Protein AF-W2PI74-F1 (afdb_monomer_lite)

Structure (mmCIF, N/CA/C/O backbone):
data_AF-W2PI74-F1
#
_entry.id   AF-W2PI74-F1
#
loop_
_atom_site.group_PDB
_atom_site.id
_atom_site.type_symbol
_atom_site.label_atom_id
_atom_site.label_alt_id
_atom_site.label_comp_id
_atom_site.label_asym_id
_atom_site.label_entity_id
_atom_site.label_seq_id
_atom_site.pdbx_PDB_ins_code
_atom_site.Cartn_x
_atom_site.Cartn_y
_atom_site.Cartn_z
_atom_site.occupancy
_atom_site.B_iso_or_equiv
_atom_site.auth_seq_id
_atom_site.auth_comp_id
_atom_site.auth_asym_id
_atom_site.auth_atom_id
_atom_site.pdbx_PDB_model_num
ATOM 1 N N . MET A 1 1 ? 11.380 8.653 -30.846 1.00 67.62 1 MET A N 1
ATOM 2 C CA . MET A 1 1 ? 10.511 7.533 -30.404 1.00 67.62 1 MET A CA 1
ATOM 3 C C . MET A 1 1 ? 10.165 6.698 -31.635 1.00 67.62 1 MET A C 1
ATOM 5 O O . MET A 1 1 ? 9.728 7.287 -32.611 1.00 67.62 1 MET A O 1
ATOM 9 N N . ASN A 1 2 ? 10.400 5.380 -31.644 1.00 91.81 2 ASN A N 1
ATOM 10 C CA . ASN A 1 2 ? 10.031 4.527 -32.789 1.00 91.81 2 ASN A CA 1
ATOM 11 C C . ASN A 1 2 ? 8.483 4.413 -32.880 1.00 91.81 2 ASN A C 1
ATOM 13 O O . ASN A 1 2 ? 7.856 4.164 -31.843 1.00 91.81 2 ASN A O 1
ATOM 17 N N . PRO A 1 3 ? 7.855 4.595 -34.062 1.00 88.25 3 PRO A N 1
ATOM 18 C CA . PRO A 1 3 ? 6.395 4.552 -34.226 1.00 88.25 3 PRO A CA 1
ATOM 19 C C . PRO A 1 3 ? 5.764 3.218 -33.801 1.00 88.25 3 PRO A C 1
ATOM 21 O O . PRO A 1 3 ? 4.685 3.202 -33.207 1.00 88.25 3 PRO A O 1
ATOM 24 N N . GLU A 1 4 ? 6.448 2.095 -34.014 1.00 90.19 4 GLU A N 1
ATOM 25 C CA . GLU A 1 4 ? 5.971 0.780 -33.576 1.00 90.19 4 GLU A CA 1
ATOM 26 C C . GLU A 1 4 ? 5.936 0.675 -32.053 1.00 90.19 4 GLU A C 1
ATOM 28 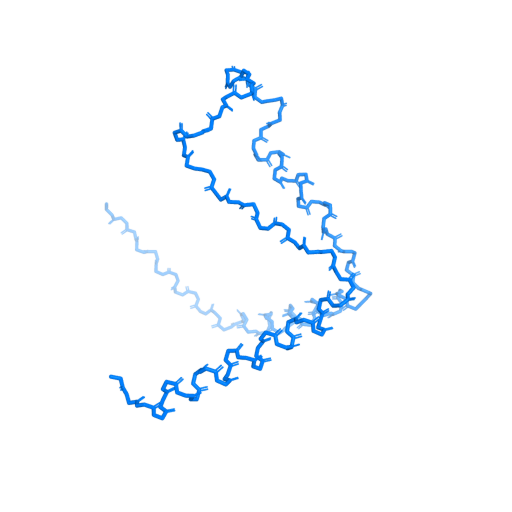O O . GLU A 1 4 ? 4.996 0.128 -31.476 1.00 90.19 4 GLU A O 1
ATOM 33 N N . LYS A 1 5 ? 6.944 1.248 -31.388 1.00 89.94 5 LYS A N 1
ATOM 34 C CA . LYS A 1 5 ? 7.019 1.307 -29.928 1.00 89.94 5 LYS A CA 1
ATOM 35 C C . LYS A 1 5 ? 5.862 2.144 -29.375 1.00 89.94 5 LYS A C 1
ATOM 37 O O . LYS A 1 5 ? 5.198 1.705 -28.441 1.00 89.94 5 LYS A O 1
ATOM 42 N N . ALA A 1 6 ? 5.552 3.286 -29.991 1.00 91.25 6 ALA A N 1
ATOM 43 C CA . ALA A 1 6 ? 4.403 4.113 -29.610 1.00 91.25 6 ALA A CA 1
ATOM 44 C C . ALA A 1 6 ? 3.063 3.371 -29.777 1.00 91.25 6 ALA A C 1
ATOM 46 O O . ALA A 1 6 ? 2.227 3.396 -28.872 1.00 91.25 6 ALA A O 1
ATOM 47 N N . ARG A 1 7 ? 2.885 2.644 -30.887 1.00 92.25 7 ARG A N 1
ATOM 48 C CA . ARG A 1 7 ? 1.689 1.824 -31.130 1.00 92.25 7 ARG A CA 1
ATOM 49 C C . ARG A 1 7 ? 1.547 0.695 -30.106 1.00 92.25 7 ARG A C 1
ATOM 51 O O . ARG A 1 7 ? 0.463 0.514 -29.561 1.00 92.25 7 ARG A O 1
ATOM 58 N N . LYS A 1 8 ? 2.632 -0.026 -29.800 1.00 94.50 8 LYS A N 1
ATOM 59 C CA . LYS A 1 8 ? 2.637 -1.081 -28.771 1.00 94.50 8 LYS A CA 1
ATOM 60 C C . LYS A 1 8 ? 2.269 -0.521 -27.399 1.00 94.50 8 LYS A C 1
ATOM 62 O O . LYS A 1 8 ? 1.403 -1.077 -26.738 1.00 94.50 8 LYS A O 1
ATOM 67 N N . PHE A 1 9 ? 2.841 0.615 -27.002 1.00 93.75 9 PHE A N 1
ATOM 68 C CA . PHE A 1 9 ? 2.469 1.259 -25.739 1.00 93.75 9 PHE A CA 1
ATOM 69 C C . PHE A 1 9 ? 1.008 1.698 -25.696 1.00 93.75 9 PHE A C 1
ATOM 71 O O . PHE A 1 9 ? 0.377 1.583 -24.650 1.00 93.75 9 PHE A O 1
ATOM 78 N N . SER A 1 10 ? 0.462 2.186 -26.811 1.00 91.94 10 SER A N 1
ATOM 79 C CA . SER A 1 10 ? -0.956 2.538 -26.898 1.00 91.94 10 SER A CA 1
ATOM 80 C C . SER A 1 10 ? -1.852 1.318 -26.649 1.00 91.94 10 SER A C 1
ATOM 82 O O . SER A 1 10 ? -2.753 1.385 -25.815 1.00 91.94 10 SER A O 1
ATOM 84 N N . LEU A 1 11 ? -1.529 0.180 -27.275 1.00 95.38 11 LEU A N 1
ATOM 85 C CA . LEU A 1 11 ? -2.245 -1.085 -27.081 1.00 95.38 11 LEU A CA 1
ATOM 86 C C . LEU A 1 11 ? -2.132 -1.606 -25.644 1.00 95.38 11 LEU A C 1
ATOM 88 O O . LEU A 1 11 ? -3.138 -1.995 -25.060 1.00 95.38 11 LEU A O 1
ATOM 92 N N . VAL A 1 12 ? -0.938 -1.558 -25.045 1.00 94.69 12 VAL A N 1
ATOM 93 C CA . VAL A 1 12 ? -0.730 -1.960 -23.643 1.00 94.69 12 VAL A CA 1
ATOM 94 C C . VAL A 1 12 ? -1.572 -1.096 -22.703 1.00 94.69 12 VAL A C 1
ATOM 96 O O . VAL A 1 12 ? -2.292 -1.625 -21.865 1.00 94.69 12 VAL A O 1
ATOM 99 N N . ARG A 1 13 ? -1.564 0.232 -22.881 1.00 93.12 13 ARG A N 1
ATOM 100 C CA . ARG A 1 13 ? -2.397 1.143 -22.077 1.00 93.12 13 ARG A CA 1
ATOM 101 C C . ARG A 1 13 ? -3.888 0.876 -22.254 1.00 93.12 13 ARG A C 1
ATOM 103 O O . ARG A 1 13 ? -4.655 1.084 -21.323 1.00 93.12 13 ARG A O 1
ATOM 110 N N . GLN A 1 14 ? -4.319 0.485 -23.449 1.00 91.75 14 GLN A N 1
ATOM 111 C CA . GLN A 1 14 ? -5.711 0.128 -23.697 1.00 91.75 14 GLN A CA 1
ATOM 112 C C . GLN A 1 14 ? -6.087 -1.179 -22.988 1.00 91.75 14 GLN A C 1
ATOM 114 O O . GLN A 1 14 ? -7.145 -1.238 -22.373 1.00 91.75 14 GLN A O 1
ATOM 119 N N . ALA A 1 15 ? -5.215 -2.188 -23.030 1.00 90.56 15 ALA A N 1
ATOM 120 C CA . ALA A 1 15 ? -5.429 -3.455 -22.338 1.00 90.56 15 ALA A CA 1
ATOM 121 C C . ALA A 1 15 ? -5.510 -3.271 -20.815 1.00 90.56 15 ALA A C 1
ATOM 123 O O . ALA A 1 15 ? -6.443 -3.783 -20.209 1.00 90.56 15 ALA A O 1
ATOM 124 N N . VAL A 1 16 ? -4.606 -2.478 -20.225 1.00 89.00 16 VAL A N 1
ATOM 125 C CA . VAL A 1 16 ? -4.622 -2.157 -18.785 1.00 89.00 16 VAL A CA 1
ATOM 126 C C . VAL A 1 16 ? -5.943 -1.500 -18.385 1.00 89.00 16 VAL A C 1
ATOM 128 O O . VAL A 1 16 ? -6.630 -2.017 -17.521 1.00 89.00 16 VAL A O 1
ATOM 131 N N . ARG A 1 17 ? -6.385 -0.456 -19.102 1.00 86.06 17 ARG A N 1
ATOM 132 C CA . ARG A 1 17 ? -7.673 0.201 -18.802 1.00 86.06 17 ARG A CA 1
ATOM 133 C C . ARG A 1 17 ? -8.876 -0.734 -18.897 1.00 86.06 17 ARG A C 1
ATOM 135 O O . ARG A 1 17 ? -9.861 -0.524 -18.201 1.00 86.06 17 ARG A O 1
ATOM 142 N N . ASN A 1 18 ? -8.836 -1.715 -19.797 1.00 84.12 18 ASN A N 1
ATOM 143 C CA . ASN A 1 18 ? -9.915 -2.690 -19.915 1.00 84.12 18 ASN A CA 1
ATOM 144 C C . ASN A 1 18 ? -9.915 -3.666 -18.734 1.00 84.12 18 ASN A C 1
ATOM 146 O O . ASN A 1 18 ? -10.992 -3.999 -18.256 1.00 84.12 18 ASN A O 1
ATOM 150 N N . LEU A 1 19 ? -8.737 -4.096 -18.267 1.00 83.44 19 LEU A N 1
ATOM 151 C CA . LEU A 1 19 ? -8.608 -4.926 -17.067 1.00 83.44 19 LEU A CA 1
ATOM 152 C C . LEU A 1 19 ? -9.075 -4.162 -15.827 1.00 83.44 19 LEU A C 1
ATOM 154 O O . LEU A 1 19 ? -9.953 -4.659 -15.133 1.00 83.44 19 LEU A O 1
ATOM 158 N N . ASP A 1 20 ? -8.611 -2.922 -15.647 1.00 78.00 20 ASP A N 1
ATOM 159 C CA . ASP A 1 20 ? -9.044 -2.053 -14.548 1.00 78.00 20 ASP A CA 1
ATOM 160 C C . ASP A 1 20 ? -10.568 -1.859 -14.565 1.00 78.00 20 ASP A C 1
ATOM 162 O O . ASP A 1 20 ? -11.210 -1.845 -13.521 1.00 78.00 20 ASP A O 1
ATOM 166 N N . ARG A 1 21 ? -11.185 -1.718 -15.748 1.00 75.56 21 ARG A N 1
ATOM 167 C CA . ARG A 1 21 ? -12.643 -1.557 -15.855 1.00 75.56 21 ARG A CA 1
ATOM 168 C C . ARG A 1 21 ? -13.399 -2.824 -15.460 1.00 75.56 21 ARG A C 1
ATOM 170 O O . ARG A 1 21 ? -14.416 -2.711 -14.792 1.00 75.56 21 ARG A O 1
ATOM 177 N N . VAL A 1 22 ? -12.923 -3.995 -15.882 1.00 74.62 22 VAL A N 1
ATOM 178 C CA . VAL A 1 22 ? -13.544 -5.290 -15.554 1.00 74.62 22 VAL A CA 1
ATOM 179 C C . VAL A 1 22 ? -13.374 -5.617 -14.069 1.00 74.62 22 VAL A C 1
ATOM 181 O O . VAL A 1 22 ? -14.298 -6.130 -13.450 1.00 74.62 22 VAL A O 1
ATOM 184 N N . GLU A 1 23 ? -12.222 -5.295 -13.482 1.00 67.69 23 GLU A N 1
ATOM 185 C CA . GLU A 1 23 ? -11.963 -5.479 -12.050 1.00 67.69 23 GLU A CA 1
ATOM 186 C C . GLU A 1 23 ? -12.833 -4.553 -11.187 1.00 67.69 23 GLU A C 1
ATOM 188 O O . GLU A 1 23 ? -13.376 -4.975 -10.169 1.00 67.69 23 GLU A O 1
ATOM 193 N N . ASN A 1 24 ? -13.043 -3.312 -11.633 1.00 65.50 24 ASN A N 1
ATOM 194 C CA . ASN A 1 24 ? -13.808 -2.304 -10.898 1.00 65.50 24 ASN A CA 1
ATOM 195 C C . ASN A 1 24 ? -15.303 -2.248 -11.271 1.00 65.50 24 ASN A C 1
ATOM 197 O O . ASN A 1 24 ? -15.992 -1.322 -10.850 1.00 65.50 24 ASN A O 1
ATOM 201 N N . GLU A 1 25 ? -15.850 -3.218 -12.015 1.00 63.78 25 GLU A N 1
ATOM 202 C CA . GLU A 1 25 ? -17.264 -3.236 -12.455 1.00 63.78 25 GLU A CA 1
ATOM 203 C C . GLU A 1 25 ? -18.296 -3.370 -11.300 1.00 63.78 25 GLU A C 1
ATOM 205 O O . GLU A 1 25 ? -19.501 -3.416 -11.544 1.00 63.78 25 GLU A O 1
ATOM 210 N N . GLY A 1 26 ? -17.849 -3.353 -10.037 1.00 58.97 26 GLY A N 1
ATOM 211 C CA . GLY A 1 26 ? -18.685 -3.260 -8.831 1.00 58.97 26 GLY A CA 1
ATOM 212 C C . GLY A 1 26 ? -18.124 -2.382 -7.703 1.00 58.97 26 GLY A C 1
ATOM 213 O O . GLY A 1 26 ? -18.722 -2.337 -6.630 1.00 58.97 26 GLY A O 1
ATOM 214 N N . MET A 1 27 ? -16.999 -1.690 -7.915 1.00 60.34 27 MET A N 1
ATOM 215 C CA . MET A 1 27 ? -16.448 -0.730 -6.952 1.00 60.34 27 MET A CA 1
ATOM 216 C C . MET A 1 27 ? -16.895 0.678 -7.352 1.00 60.34 27 MET A C 1
ATOM 218 O O . MET A 1 27 ? -16.773 1.063 -8.516 1.00 60.34 27 MET A O 1
ATOM 222 N N . GLU A 1 28 ? -17.441 1.450 -6.405 1.00 59.62 28 GLU A N 1
ATOM 223 C CA . GLU A 1 28 ? -17.732 2.869 -6.630 1.00 59.62 28 GLU A CA 1
ATOM 224 C C . GLU A 1 28 ? -16.477 3.556 -7.175 1.00 59.62 28 GLU A C 1
ATOM 226 O O . GLU A 1 28 ? -15.368 3.295 -6.703 1.00 59.62 28 GLU A O 1
ATOM 231 N N . SER A 1 29 ? -16.640 4.412 -8.189 1.00 61.97 29 SER A N 1
ATOM 232 C CA . SER A 1 29 ? -15.526 5.168 -8.750 1.00 61.97 29 SER A CA 1
ATOM 233 C C . SER A 1 29 ? -14.816 5.893 -7.612 1.00 61.97 29 SER A C 1
ATOM 235 O O . SER A 1 29 ? -15.377 6.835 -7.054 1.00 61.97 29 SER A O 1
ATOM 237 N N . MET A 1 30 ? -13.610 5.452 -7.247 1.00 60.28 30 MET A N 1
ATOM 238 C CA . MET A 1 30 ? -12.819 6.149 -6.243 1.00 60.28 30 MET A CA 1
ATOM 239 C C . MET A 1 30 ? -12.553 7.555 -6.771 1.00 60.28 30 MET A C 1
ATOM 241 O O . MET A 1 30 ? -11.749 7.756 -7.684 1.00 60.28 30 MET A O 1
ATOM 245 N N . GLU A 1 31 ? -13.264 8.536 -6.221 1.00 63.06 31 GLU A N 1
ATOM 246 C CA . GLU A 1 31 ? -12.976 9.941 -6.450 1.00 63.06 31 GLU A CA 1
ATOM 247 C C . GLU A 1 31 ? -11.592 10.215 -5.865 1.00 63.06 31 GLU A C 1
ATOM 249 O O . GLU A 1 31 ? -11.414 10.392 -4.658 1.00 63.06 31 GLU A O 1
ATOM 254 N N . LEU A 1 32 ? -10.582 10.195 -6.733 1.00 61.59 32 LEU A N 1
ATOM 255 C CA . LEU A 1 32 ? -9.221 10.557 -6.375 1.00 61.59 32 LEU A CA 1
ATOM 256 C C . LEU A 1 32 ? -9.225 12.017 -5.913 1.00 61.59 32 LEU A C 1
ATOM 258 O O . LEU A 1 32 ? -9.276 12.950 -6.718 1.00 61.59 32 LEU A O 1
ATOM 262 N N . LYS A 1 33 ? -9.188 12.219 -4.595 1.00 70.94 33 LYS A N 1
ATOM 263 C CA . LYS A 1 33 ? -9.095 13.549 -3.994 1.00 70.94 33 LYS A CA 1
ATOM 264 C C . LYS A 1 33 ? -7.733 14.144 -4.346 1.00 70.94 33 LYS A C 1
ATOM 266 O O . LYS A 1 33 ? -6.691 13.577 -4.022 1.00 70.94 33 LYS A O 1
ATOM 271 N N . ARG A 1 34 ? -7.740 15.297 -5.022 1.00 78.31 34 ARG A N 1
ATOM 272 C CA . ARG A 1 34 ? -6.528 16.075 -5.315 1.00 78.31 34 ARG A CA 1
ATOM 27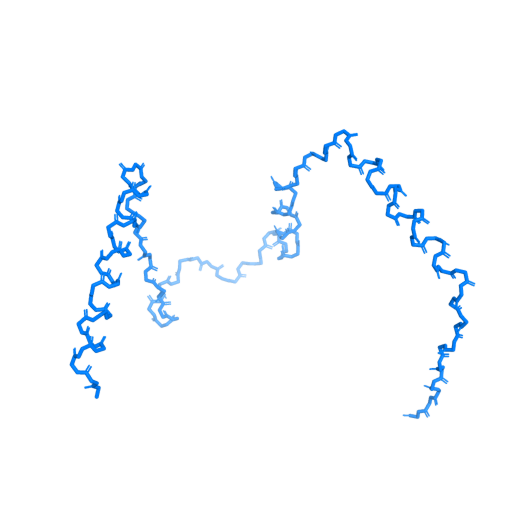3 C C . ARG A 1 34 ? -5.825 16.415 -3.999 1.00 78.31 34 ARG A C 1
ATOM 275 O O . ARG A 1 34 ? -6.458 16.923 -3.076 1.00 78.31 34 ARG A O 1
ATOM 282 N N . ILE A 1 35 ? -4.512 16.196 -3.943 1.00 76.38 35 ILE A N 1
ATOM 283 C CA . ILE A 1 35 ? -3.675 16.709 -2.855 1.00 76.38 35 ILE A CA 1
ATOM 284 C C . ILE A 1 35 ? -3.697 18.237 -2.945 1.00 76.38 35 ILE A C 1
ATOM 286 O O . ILE A 1 35 ? -3.232 18.817 -3.927 1.00 76.38 35 ILE A O 1
ATOM 290 N N . VAL A 1 36 ? -4.296 18.876 -1.944 1.00 76.19 36 VAL A N 1
ATOM 291 C CA . VAL A 1 36 ? -4.414 20.334 -1.858 1.00 76.19 36 VAL A CA 1
ATOM 292 C C . VAL A 1 36 ? -3.089 20.908 -1.361 1.00 76.19 36 VAL A C 1
ATOM 294 O O . VAL A 1 36 ? -2.551 20.462 -0.335 1.00 76.19 36 VAL A O 1
ATOM 297 N N . ASP A 1 37 ? -2.575 21.893 -2.099 1.00 76.81 37 ASP A N 1
ATOM 298 C CA . ASP A 1 37 ? -1.379 22.641 -1.720 1.00 76.81 37 ASP A CA 1
ATOM 299 C C . ASP A 1 37 ? -1.582 23.302 -0.352 1.00 76.81 37 ASP A C 1
ATOM 301 O O . ASP A 1 37 ? -2.699 23.682 0.001 1.00 76.81 37 ASP A O 1
ATOM 305 N N . ALA A 1 38 ? -0.518 23.437 0.439 1.00 72.69 38 ALA A N 1
ATOM 306 C CA . ALA A 1 38 ? -0.617 24.005 1.782 1.00 72.69 38 ALA A CA 1
ATOM 307 C C . ALA A 1 38 ? -1.244 25.412 1.780 1.00 72.69 38 ALA A C 1
ATOM 309 O O . ALA A 1 38 ? -1.956 25.760 2.719 1.00 72.69 38 ALA A O 1
ATOM 310 N N . THR A 1 39 ? -1.039 26.182 0.707 1.00 70.69 39 THR A N 1
ATOM 311 C CA . THR A 1 39 ? -1.567 27.545 0.548 1.00 70.69 39 THR A CA 1
ATOM 312 C C . THR A 1 39 ? -3.063 27.608 0.225 1.00 70.69 39 THR A C 1
ATOM 314 O O . THR A 1 39 ? -3.689 28.643 0.436 1.00 70.69 39 THR A O 1
ATOM 317 N N . GLU A 1 40 ? -3.654 26.510 -0.250 1.00 71.06 40 GLU A N 1
ATOM 318 C CA . GLU A 1 40 ? -5.077 26.408 -0.605 1.00 71.06 40 GLU A CA 1
ATOM 319 C C . GLU A 1 40 ? -5.930 25.842 0.551 1.00 71.06 40 GLU A C 1
ATOM 321 O O . GLU A 1 40 ? -7.154 25.730 0.437 1.00 71.06 40 GLU A O 1
ATOM 326 N N . ARG A 1 41 ? -5.310 25.460 1.677 1.00 74.62 41 ARG A N 1
ATOM 327 C CA . ARG A 1 41 ? -6.013 24.874 2.826 1.00 74.62 41 ARG A CA 1
ATOM 328 C C . ARG A 1 41 ? -6.724 25.964 3.621 1.00 74.62 41 ARG A C 1
ATOM 330 O O . ARG A 1 41 ? -6.092 26.811 4.242 1.00 74.62 41 ARG A O 1
ATOM 337 N N . MET A 1 42 ? -8.053 25.907 3.657 1.00 69.56 42 MET A N 1
ATOM 338 C CA . MET A 1 42 ? -8.834 26.696 4.607 1.00 69.56 42 MET A CA 1
ATOM 339 C C . MET A 1 42 ? -8.657 26.088 6.004 1.00 69.56 42 MET A C 1
ATOM 341 O O . MET A 1 42 ? -8.950 24.910 6.208 1.00 69.56 42 MET A O 1
ATOM 345 N N . GLN A 1 43 ? -8.149 26.868 6.957 1.00 60.00 43 GLN A N 1
ATOM 346 C CA . GLN A 1 43 ? -7.899 26.396 8.316 1.00 60.00 43 GLN A CA 1
ATOM 347 C C . GLN A 1 43 ? -9.237 26.247 9.053 1.00 60.00 43 GLN A C 1
ATOM 349 O O . GLN A 1 43 ? -9.853 27.225 9.471 1.00 60.00 43 GLN A O 1
ATOM 354 N N . ILE A 1 44 ? -9.728 25.012 9.145 1.00 62.69 44 ILE A N 1
ATOM 355 C CA . ILE A 1 44 ? -10.943 24.668 9.885 1.00 62.69 44 ILE A CA 1
ATOM 356 C C . ILE A 1 44 ? -10.489 24.095 11.228 1.00 62.69 44 ILE A C 1
ATOM 358 O O . ILE A 1 44 ? -10.078 22.942 11.300 1.00 62.69 44 ILE A O 1
ATOM 362 N N . GLY A 1 45 ? -10.540 24.910 12.283 1.00 62.66 45 GLY A N 1
ATOM 363 C CA . GLY A 1 45 ? -10.240 24.483 13.653 1.00 62.66 45 GLY A CA 1
ATOM 364 C C . GLY A 1 45 ? -9.173 25.325 14.349 1.00 62.66 45 GLY A C 1
ATOM 365 O O . GLY A 1 45 ? -8.351 25.981 13.714 1.00 62.66 45 GLY A O 1
ATOM 366 N N . ASN A 1 46 ? -9.211 25.312 15.681 1.00 64.75 46 ASN A N 1
ATOM 367 C CA . ASN A 1 46 ? -8.221 25.976 16.518 1.00 64.75 46 ASN A CA 1
ATOM 368 C C . ASN A 1 46 ? -6.981 25.076 16.643 1.00 64.75 46 ASN A C 1
ATOM 370 O O . ASN A 1 46 ? -6.957 24.188 17.492 1.00 64.75 46 ASN A O 1
ATOM 374 N N . CYS A 1 47 ? -5.975 25.278 15.788 1.00 61.28 47 CYS A N 1
ATOM 375 C CA . CYS A 1 47 ? -4.705 24.538 15.841 1.00 61.28 47 CYS A CA 1
ATOM 376 C C . CYS A 1 47 ? -3.901 24.788 17.133 1.00 61.28 47 CYS A C 1
ATOM 378 O O . CYS A 1 47 ? -2.926 24.085 17.371 1.00 61.28 47 CYS A O 1
ATOM 380 N N . ASP A 1 48 ? -4.316 25.754 17.959 1.00 65.31 48 ASP A N 1
ATOM 381 C CA . ASP A 1 48 ? -3.707 26.048 19.260 1.00 65.31 48 ASP A CA 1
ATOM 382 C C . ASP A 1 48 ? -4.257 25.168 20.394 1.00 65.31 48 ASP A C 1
ATOM 384 O O . ASP A 1 48 ? -3.770 25.227 21.524 1.00 65.31 48 ASP A O 1
ATOM 388 N N . ALA A 1 49 ? -5.297 24.370 20.132 1.00 66.88 49 ALA A N 1
ATOM 389 C CA . ALA A 1 49 ? -5.784 23.411 21.109 1.00 66.88 49 ALA A CA 1
ATOM 390 C C . ALA A 1 49 ? -4.794 22.248 21.195 1.00 66.88 49 ALA A C 1
ATOM 392 O O . ALA A 1 49 ? -4.590 21.525 20.219 1.00 66.88 49 ALA A O 1
ATOM 393 N N . THR A 1 50 ? -4.201 22.057 22.373 1.00 65.94 50 THR A N 1
ATOM 394 C CA . THR A 1 50 ? -3.432 20.853 22.676 1.00 65.94 50 THR A CA 1
ATOM 395 C C . THR A 1 50 ? -4.314 19.645 22.359 1.00 65.94 50 THR A C 1
ATOM 397 O O . THR A 1 50 ? -5.427 19.566 22.895 1.00 65.94 50 THR A O 1
ATOM 400 N N . PRO A 1 51 ? -3.884 18.739 21.466 1.00 63.19 51 PRO A N 1
ATOM 401 C CA . PRO A 1 51 ? -4.671 17.561 21.154 1.00 63.19 51 PRO A CA 1
ATOM 402 C C . PRO A 1 51 ? -4.902 16.777 22.450 1.00 63.19 51 PRO A C 1
ATOM 404 O O . PRO A 1 51 ? -3.999 16.630 23.270 1.00 63.19 51 PRO A O 1
ATOM 407 N N . ALA A 1 52 ? -6.145 16.337 22.663 1.00 71.19 52 ALA A N 1
ATOM 408 C CA . ALA A 1 52 ? -6.547 15.646 23.891 1.00 71.19 52 ALA A CA 1
ATOM 409 C C . ALA A 1 52 ? -5.868 14.275 24.062 1.00 71.19 52 ALA A C 1
ATOM 411 O O . ALA A 1 52 ? -5.907 13.707 25.146 1.00 71.19 52 ALA A O 1
ATOM 412 N N . VAL A 1 53 ? -5.281 13.768 22.980 1.00 66.62 53 VAL A N 1
ATOM 413 C CA . VAL A 1 53 ? -4.587 12.490 22.859 1.00 66.62 53 VAL A CA 1
ATOM 414 C C . VAL A 1 53 ? -3.263 12.801 22.172 1.00 66.62 53 VAL A C 1
ATOM 416 O O . VAL A 1 53 ? -3.245 13.575 21.206 1.00 66.62 53 VAL A O 1
ATOM 419 N N . THR A 1 54 ? -2.156 12.271 22.683 1.00 72.00 54 THR A N 1
ATOM 420 C CA . THR A 1 54 ? -0.859 12.487 22.029 1.00 72.00 54 THR A CA 1
ATOM 421 C C . THR A 1 54 ? -0.794 11.703 20.718 1.00 72.00 54 THR A C 1
ATOM 423 O O . THR A 1 54 ? -1.570 10.777 20.486 1.00 72.00 54 THR A O 1
ATOM 426 N N . MET A 1 55 ? 0.106 12.089 19.816 1.00 68.69 55 MET A N 1
ATOM 427 C CA . MET A 1 55 ? 0.260 11.404 18.529 1.00 68.69 55 MET A CA 1
ATOM 428 C C . MET A 1 55 ? 0.621 9.925 18.729 1.00 68.69 55 MET A C 1
ATOM 430 O O . MET A 1 55 ? 0.058 9.065 18.063 1.00 68.69 55 MET A O 1
ATOM 434 N N . GLU A 1 56 ? 1.471 9.635 19.713 1.00 69.88 56 GLU A N 1
ATOM 435 C CA . GLU A 1 56 ? 1.865 8.280 20.106 1.00 69.88 56 GLU A CA 1
ATOM 436 C C . GLU A 1 56 ? 0.660 7.447 20.572 1.00 69.88 56 GLU A C 1
ATOM 438 O O . GLU A 1 56 ? 0.499 6.295 20.181 1.00 69.88 56 GLU A O 1
ATOM 443 N N . GLU A 1 57 ? -0.226 8.051 21.363 1.00 71.44 57 GLU A N 1
ATOM 444 C CA . GLU A 1 57 ? -1.417 7.401 21.915 1.00 71.44 57 GLU A CA 1
ATOM 445 C C . GLU A 1 57 ? -2.492 7.190 20.827 1.00 71.44 57 GLU A C 1
ATOM 447 O O . GLU A 1 57 ? -3.236 6.208 20.842 1.00 71.44 57 GLU A O 1
ATOM 452 N N . ALA A 1 58 ? -2.553 8.065 19.818 1.00 67.25 58 ALA A N 1
ATOM 453 C CA . ALA A 1 58 ? -3.400 7.875 18.640 1.00 67.25 58 ALA A CA 1
ATOM 454 C C . ALA A 1 58 ? -2.878 6.761 17.712 1.00 67.25 58 ALA A C 1
ATOM 456 O O . ALA A 1 58 ? -3.678 5.991 17.178 1.00 67.25 58 ALA A O 1
ATOM 457 N N . GLU A 1 59 ? -1.559 6.654 17.534 1.00 65.19 59 GLU A N 1
ATOM 458 C CA . GLU A 1 59 ? -0.925 5.597 16.736 1.00 65.19 59 GLU A CA 1
ATOM 459 C C . GLU A 1 59 ? -1.075 4.218 17.392 1.00 65.19 59 GLU A C 1
ATOM 461 O O . GLU A 1 59 ? -1.430 3.258 16.707 1.00 65.19 59 GLU A O 1
ATOM 466 N N . GLU A 1 60 ? -0.905 4.113 18.714 1.00 62.88 60 GLU A N 1
ATOM 467 C CA . GLU A 1 60 ? -1.131 2.864 19.456 1.00 62.88 60 GLU A CA 1
ATOM 468 C C . GLU A 1 60 ? -2.582 2.378 19.322 1.00 62.88 60 GLU A C 1
ATOM 470 O O . GLU A 1 60 ? -2.822 1.211 19.012 1.00 62.88 60 GLU A O 1
ATOM 475 N N . ASN A 1 61 ? -3.559 3.280 19.462 1.00 61.25 61 ASN A N 1
ATOM 476 C CA . ASN A 1 61 ? -4.97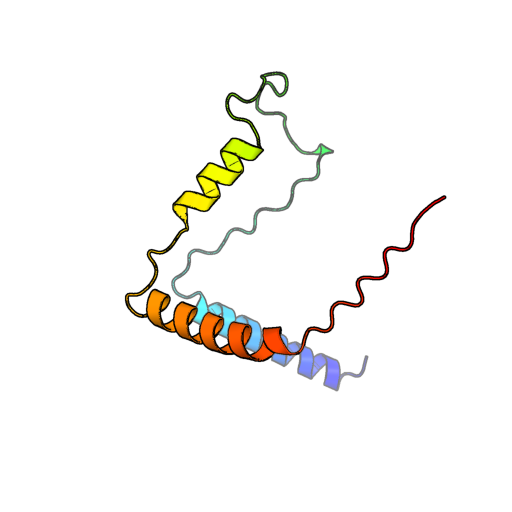4 2.930 19.316 1.00 61.25 61 ASN A CA 1
ATOM 477 C C . ASN A 1 61 ? -5.322 2.433 17.901 1.00 61.25 61 ASN A C 1
ATOM 479 O O . ASN A 1 61 ? -6.126 1.511 17.758 1.00 61.25 61 ASN A O 1
ATOM 483 N N . LEU A 1 62 ? -4.702 2.997 16.858 1.00 59.31 62 LEU A N 1
ATOM 484 C CA . LEU A 1 62 ? -4.918 2.564 15.472 1.00 59.31 62 LEU A CA 1
ATOM 485 C C . LEU A 1 62 ? -4.288 1.189 15.183 1.00 59.31 62 LEU A C 1
ATOM 487 O O . LEU A 1 62 ? -4.821 0.411 14.393 1.00 59.31 62 LEU A O 1
ATOM 491 N N . LEU A 1 63 ? -3.158 0.874 15.825 1.00 59.16 63 LEU A N 1
ATOM 492 C CA . LEU A 1 63 ? -2.473 -0.415 15.681 1.00 59.16 63 LEU A CA 1
ATOM 493 C C . LEU A 1 63 ? -3.268 -1.573 16.299 1.00 59.16 63 LEU A C 1
ATOM 495 O O . LEU A 1 63 ? -3.156 -2.705 15.831 1.00 59.16 63 LEU A O 1
ATOM 499 N N . VAL A 1 64 ? -4.074 -1.307 17.330 1.00 59.22 64 VAL A N 1
ATOM 500 C CA . VAL A 1 64 ? -4.878 -2.332 18.013 1.00 59.22 64 VAL A CA 1
ATOM 501 C C . VAL A 1 64 ? -6.093 -2.763 17.182 1.00 59.22 64 VAL A C 1
ATOM 503 O O . VAL A 1 64 ? -6.435 -3.945 17.194 1.00 59.22 64 VAL A O 1
ATOM 506 N N . GLU A 1 65 ? -6.717 -1.866 16.407 1.00 60.12 65 GLU A N 1
ATOM 507 C CA . GLU A 1 65 ? -7.906 -2.200 15.595 1.00 60.12 65 GLU A CA 1
ATOM 508 C C . GLU A 1 65 ? -7.632 -3.208 14.462 1.00 60.12 65 GLU A C 1
ATOM 510 O O . GLU A 1 65 ? -8.560 -3.867 13.989 1.00 60.12 65 GLU A O 1
ATOM 515 N N . HIS A 1 66 ? -6.373 -3.369 14.041 1.00 59.47 66 HIS A N 1
ATOM 516 C CA . HIS A 1 66 ? -5.978 -4.243 12.929 1.00 59.47 66 HIS A CA 1
ATOM 517 C C . HIS A 1 66 ? -5.166 -5.478 13.342 1.00 59.47 66 HIS A C 1
ATOM 519 O O . HIS A 1 66 ? -4.636 -6.173 12.474 1.00 59.47 66 HIS A O 1
ATOM 525 N N . GLN A 1 67 ? -5.065 -5.789 14.638 1.00 64.31 67 GLN A N 1
ATOM 526 C CA . GLN A 1 67 ? -4.452 -7.049 15.061 1.00 64.31 67 GLN A CA 1
ATOM 527 C C . GLN A 1 67 ? -5.423 -8.209 14.822 1.00 64.31 67 GLN A C 1
ATOM 529 O O . GLN A 1 67 ? -6.378 -8.420 15.569 1.00 64.31 67 GLN A O 1
ATOM 534 N N . GLU A 1 68 ? -5.174 -8.972 13.759 1.00 72.31 68 GLU A N 1
ATOM 535 C CA . GLU A 1 68 ? -5.829 -10.260 13.556 1.00 72.31 68 GLU A CA 1
ATOM 536 C C . GLU A 1 68 ? -5.461 -11.213 14.700 1.00 72.31 68 GLU A C 1
ATOM 538 O O . GLU A 1 68 ? -4.317 -11.259 15.155 1.00 72.31 68 GLU A O 1
ATOM 543 N N . ILE A 1 69 ? -6.442 -11.986 15.172 1.00 78.81 69 ILE A N 1
ATOM 544 C CA . ILE A 1 69 ? -6.192 -13.052 16.144 1.00 78.81 69 ILE A CA 1
ATOM 545 C C . ILE A 1 69 ? -5.309 -14.095 15.445 1.00 78.81 69 ILE A C 1
ATOM 547 O O . ILE A 1 69 ? -5.738 -14.627 14.416 1.00 78.81 69 ILE A O 1
ATOM 551 N N . PRO A 1 70 ? -4.115 -14.412 15.979 1.00 78.50 70 PRO A N 1
ATOM 552 C CA . PRO A 1 70 ? -3.251 -15.418 15.383 1.00 78.50 70 PRO A CA 1
ATOM 553 C C . PRO A 1 70 ? -3.973 -16.756 15.194 1.00 78.50 70 PRO A C 1
ATOM 555 O O . PRO A 1 70 ? -4.772 -17.173 16.040 1.00 78.50 70 PRO A O 1
ATOM 558 N N . GLY A 1 71 ? -3.686 -17.432 14.081 1.00 81.81 71 GLY A N 1
ATOM 559 C CA . GLY A 1 71 ? -4.205 -18.766 13.798 1.00 81.81 71 GLY A CA 1
ATOM 560 C C . GLY A 1 71 ? -3.778 -19.782 14.860 1.00 81.81 71 GLY A C 1
ATOM 561 O O . GLY A 1 71 ? -2.774 -19.606 15.550 1.00 81.81 71 GLY A O 1
ATOM 562 N N . LEU A 1 72 ? -4.536 -20.874 14.983 1.00 82.56 72 LEU A N 1
ATOM 563 C CA . LEU A 1 72 ? -4.238 -21.951 15.939 1.00 82.56 72 LEU A CA 1
ATOM 564 C C . LEU A 1 72 ? -2.871 -22.611 15.716 1.00 82.56 72 LEU A C 1
ATOM 566 O O . LEU A 1 72 ? -2.381 -23.245 16.634 1.00 82.56 72 LEU A O 1
ATOM 570 N N . ASP A 1 73 ? -2.302 -22.467 14.522 1.00 86.06 73 ASP A N 1
ATOM 571 C CA . ASP A 1 73 ? -0.996 -22.957 14.073 1.00 86.06 73 ASP A CA 1
ATOM 572 C C . ASP A 1 73 ? 0.155 -21.961 14.299 1.00 86.06 73 ASP A C 1
ATOM 574 O O . ASP A 1 73 ? 1.329 -22.292 14.118 1.00 86.06 73 ASP A O 1
ATOM 578 N N . THR A 1 74 ? -0.165 -20.723 14.683 1.00 84.31 74 THR A N 1
ATOM 579 C CA . THR A 1 74 ? 0.833 -19.684 14.948 1.00 84.31 74 THR A CA 1
ATOM 580 C C . THR A 1 74 ? 1.800 -20.046 16.088 1.00 84.31 74 THR A C 1
ATOM 582 O O . THR A 1 74 ? 2.995 -19.789 15.919 1.00 84.31 74 THR A O 1
ATOM 585 N N . PRO A 1 75 ? 1.381 -20.642 17.228 1.00 83.44 75 PRO A N 1
ATOM 586 C CA . PRO A 1 75 ? 2.334 -21.001 18.277 1.00 83.44 75 PRO A CA 1
ATOM 587 C C . PRO A 1 75 ? 3.306 -22.107 17.840 1.00 83.44 75 PRO A C 1
ATOM 589 O O . PRO A 1 75 ? 4.498 -22.002 18.124 1.00 83.44 75 PRO A O 1
ATOM 592 N N . GLU A 1 76 ? 2.850 -23.122 17.105 1.00 86.69 76 GLU A N 1
ATOM 593 C CA . GLU A 1 76 ? 3.712 -24.193 16.587 1.00 86.69 76 GLU A CA 1
ATOM 594 C C . GLU A 1 76 ? 4.694 -23.672 15.531 1.00 86.69 76 GLU A C 1
ATOM 596 O O . GLU A 1 76 ? 5.862 -24.067 15.525 1.00 86.69 76 GLU A O 1
ATOM 601 N N . TYR A 1 77 ? 4.249 -22.751 14.669 1.00 87.44 77 TYR A N 1
ATOM 602 C CA . TYR A 1 77 ? 5.114 -22.077 13.701 1.00 87.44 77 TYR A CA 1
ATOM 603 C C . TYR A 1 77 ? 6.244 -21.305 14.394 1.00 87.44 77 TYR A C 1
ATOM 605 O O . TYR A 1 77 ? 7.414 -21.493 14.059 1.00 87.44 77 TYR A O 1
ATOM 613 N N . TRP A 1 78 ? 5.919 -20.472 15.389 1.00 91.38 78 TRP A N 1
ATOM 614 C CA . TRP A 1 78 ? 6.936 -19.708 16.115 1.00 91.38 78 TRP A CA 1
ATOM 615 C C . TRP A 1 78 ? 7.879 -20.608 16.905 1.00 91.38 78 TRP A C 1
ATOM 617 O O . TRP A 1 78 ? 9.077 -20.336 16.927 1.00 91.38 78 TRP A O 1
ATOM 627 N N . GLN A 1 79 ? 7.379 -21.701 17.488 1.00 87.38 79 GLN A N 1
ATOM 628 C CA . GLN A 1 79 ? 8.230 -22.681 18.159 1.00 87.38 79 GLN A CA 1
ATOM 629 C C . GLN A 1 79 ? 9.242 -23.297 17.184 1.00 87.38 79 GLN A C 1
ATOM 631 O O . GLN A 1 79 ? 10.428 -23.321 17.486 1.00 87.38 79 GLN A O 1
ATOM 636 N N . SER A 1 80 ? 8.811 -23.683 15.978 1.00 87.50 80 SER A N 1
ATOM 637 C CA . SER A 1 80 ? 9.721 -24.192 14.945 1.00 87.50 80 SER A CA 1
ATOM 638 C C . SER A 1 80 ? 10.782 -23.170 14.528 1.00 87.50 80 SER A C 1
ATOM 640 O O . SER A 1 80 ? 11.911 -23.558 14.236 1.00 87.50 80 SER A O 1
ATOM 642 N N . VAL A 1 81 ? 10.439 -21.880 14.469 1.00 87.00 81 VAL A N 1
ATOM 643 C CA . VAL A 1 81 ? 11.404 -20.809 14.170 1.00 87.00 81 VAL A CA 1
ATOM 644 C C . VAL A 1 81 ? 12.419 -20.667 15.306 1.00 87.00 81 VAL A C 1
ATOM 646 O O . VAL A 1 81 ? 13.615 -20.561 15.042 1.00 87.00 81 VAL A O 1
ATOM 649 N N . PHE A 1 82 ? 11.966 -20.698 16.562 1.00 84.38 82 PHE A N 1
ATOM 650 C CA . PHE A 1 82 ? 12.853 -20.636 17.725 1.00 84.38 82 PHE A CA 1
ATOM 651 C C . PHE A 1 82 ? 13.780 -21.842 17.828 1.00 84.38 82 PHE A C 1
ATOM 653 O O . PHE A 1 82 ? 14.945 -21.660 18.168 1.00 84.38 82 PHE A O 1
ATOM 660 N N . ASP A 1 83 ? 13.296 -23.040 17.509 1.00 87.38 83 ASP A N 1
ATOM 661 C CA . ASP A 1 83 ? 14.109 -24.255 17.537 1.00 87.38 83 ASP A CA 1
ATOM 662 C C . ASP A 1 83 ? 15.264 -24.158 16.519 1.00 87.38 83 ASP A C 1
ATOM 664 O O . ASP A 1 83 ? 16.415 -24.406 16.867 1.00 87.38 83 ASP A O 1
ATOM 668 N N . VAL A 1 84 ? 14.993 -23.672 15.299 1.00 84.81 84 VAL A N 1
ATOM 669 C CA . VAL A 1 84 ? 16.025 -23.448 14.265 1.00 84.81 84 VAL A CA 1
ATOM 670 C C . VAL A 1 84 ? 17.027 -22.364 14.680 1.00 84.81 84 VAL A C 1
ATOM 672 O O . VAL A 1 84 ? 18.234 -22.547 14.535 1.00 84.81 84 VAL A O 1
ATOM 675 N N . LEU A 1 85 ? 16.550 -21.238 15.221 1.00 80.75 85 LEU A N 1
ATOM 676 C CA . LEU A 1 85 ? 17.420 -20.138 15.657 1.00 80.75 85 LEU A CA 1
ATOM 677 C C . LEU A 1 85 ? 18.255 -20.502 16.895 1.00 80.75 85 LEU A C 1
ATOM 679 O O . LEU A 1 85 ? 19.383 -20.033 17.040 1.00 80.75 85 LEU A O 1
ATOM 683 N N . GLY A 1 86 ? 17.714 -21.329 17.791 1.00 73.50 86 GLY A N 1
ATOM 684 C CA . GLY A 1 86 ? 18.406 -21.814 18.984 1.00 73.50 86 GLY A CA 1
ATOM 685 C C . GLY A 1 86 ? 19.526 -22.806 18.669 1.00 73.50 86 GLY A C 1
ATOM 686 O O . GLY A 1 86 ? 20.518 -22.845 19.394 1.00 73.50 86 GLY A O 1
ATOM 687 N N . GLU A 1 87 ? 19.395 -23.566 17.580 1.00 65.38 8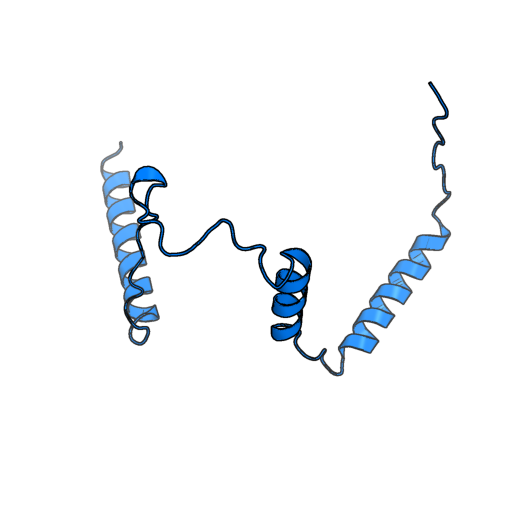7 GLU A N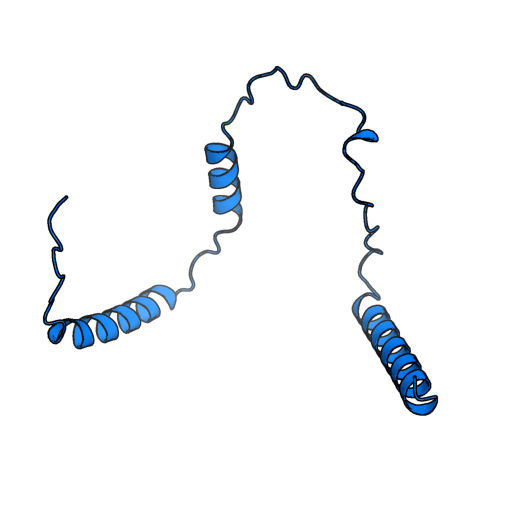 1
ATOM 688 C CA . GLU A 1 87 ? 20.436 -24.471 17.080 1.00 65.38 87 GLU A CA 1
ATOM 689 C C . GLU A 1 87 ? 21.588 -23.720 16.389 1.00 65.38 87 GLU A C 1
ATOM 691 O O . GLU A 1 87 ? 22.738 -24.132 16.507 1.00 65.38 87 GLU A O 1
ATOM 696 N N . GLU A 1 88 ? 21.315 -22.599 15.713 1.00 59.16 88 GLU A N 1
ATOM 697 C CA . GLU A 1 88 ? 22.340 -21.796 15.020 1.00 59.16 88 GLU A CA 1
ATOM 698 C C . GLU A 1 88 ? 23.096 -20.838 15.966 1.00 59.16 88 GLU A C 1
ATOM 700 O O . GLU A 1 88 ? 24.248 -20.477 15.720 1.00 59.16 88 GLU A O 1
ATOM 705 N N . ALA A 1 89 ? 22.492 -20.467 17.099 1.00 57.41 89 ALA A N 1
ATOM 706 C CA . ALA A 1 89 ? 23.105 -19.579 18.088 1.00 57.41 89 ALA A CA 1
ATOM 707 C C . ALA A 1 89 ? 24.259 -20.216 18.893 1.00 57.41 89 ALA A C 1
ATOM 709 O O . ALA A 1 89 ? 24.958 -19.495 19.607 1.00 57.41 89 ALA A O 1
ATOM 710 N N . SER A 1 90 ? 24.492 -21.533 18.800 1.00 56.97 90 SER A N 1
ATOM 711 C CA . SER A 1 90 ? 25.592 -22.189 19.527 1.00 56.97 90 SER A CA 1
ATOM 712 C C . SER A 1 90 ? 26.983 -21.903 18.953 1.00 56.97 90 SER A C 1
ATOM 714 O O . SER A 1 90 ? 27.964 -22.074 19.671 1.00 56.97 90 SER A O 1
ATOM 716 N N . ASP A 1 91 ? 27.064 -21.442 17.702 1.00 57.88 91 ASP A N 1
ATOM 717 C CA . ASP A 1 91 ? 28.324 -21.120 17.012 1.00 57.88 91 ASP A CA 1
ATOM 718 C C . ASP A 1 91 ? 28.581 -19.605 16.914 1.00 57.88 91 ASP A C 1
ATOM 720 O O . ASP A 1 91 ? 29.506 -19.165 16.224 1.00 57.88 91 ASP A O 1
ATOM 724 N N . TRP A 1 92 ? 27.795 -18.776 17.612 1.00 58.47 92 TRP A N 1
ATOM 725 C CA . TRP A 1 92 ? 28.071 -17.342 17.686 1.00 58.47 92 TRP A CA 1
ATOM 726 C C . TRP A 1 92 ? 29.220 -17.077 18.667 1.00 58.47 92 TRP A C 1
ATOM 728 O O . TRP A 1 92 ? 29.016 -16.746 19.836 1.00 58.47 92 TRP A O 1
ATOM 738 N N . ASP A 1 93 ? 30.450 -17.247 18.180 1.00 59.66 93 ASP A N 1
ATOM 739 C CA . ASP A 1 93 ? 31.674 -16.811 18.852 1.00 59.66 93 ASP A CA 1
ATOM 740 C C . ASP A 1 93 ? 31.691 -15.274 18.805 1.00 59.66 93 ASP A C 1
ATOM 742 O O . ASP A 1 93 ? 32.133 -14.643 17.841 1.00 59.66 93 ASP A O 1
ATOM 746 N N . GLY A 1 94 ? 31.036 -14.676 19.801 1.00 57.44 94 GLY A N 1
ATOM 747 C CA . GLY A 1 94 ? 30.779 -13.248 19.898 1.00 57.44 94 GLY A CA 1
ATOM 748 C C . GLY A 1 94 ? 32.064 -12.436 19.997 1.00 57.44 94 GLY A C 1
ATOM 749 O O . GLY A 1 94 ? 32.471 -12.050 21.088 1.00 57.44 94 GLY A O 1
ATOM 750 N N . ASN A 1 95 ? 32.659 -12.097 18.855 1.00 50.72 95 ASN A N 1
ATOM 751 C CA . ASN A 1 95 ? 33.558 -10.955 18.749 1.00 50.72 95 ASN A CA 1
ATOM 752 C C . ASN A 1 95 ? 32.714 -9.701 18.496 1.00 50.72 95 ASN A C 1
ATOM 754 O O . ASN A 1 95 ? 32.650 -9.173 17.385 1.00 50.72 95 ASN A O 1
ATOM 758 N N . PHE A 1 96 ? 32.003 -9.260 19.535 1.00 51.12 96 PHE A N 1
ATOM 759 C CA . PHE A 1 96 ? 31.565 -7.875 19.607 1.00 51.12 96 PHE A CA 1
ATOM 760 C C . PHE A 1 96 ? 32.821 -7.073 19.937 1.00 51.12 96 PHE A C 1
ATOM 762 O O . PHE A 1 96 ? 33.229 -7.014 21.095 1.00 51.12 96 PHE A O 1
ATOM 769 N N . ASP A 1 97 ? 33.483 -6.549 18.904 1.00 51.78 97 ASP A N 1
ATOM 770 C CA . ASP A 1 97 ? 34.527 -5.548 19.085 1.00 51.78 97 ASP A CA 1
ATOM 771 C C . ASP A 1 97 ? 33.889 -4.365 19.825 1.00 51.78 97 ASP A C 1
ATOM 773 O O . ASP A 1 97 ? 33.214 -3.516 19.238 1.00 51.78 97 ASP A O 1
ATOM 777 N N . GLU A 1 98 ? 34.079 -4.328 21.144 1.00 56.12 98 GLU A N 1
ATOM 778 C CA . GLU A 1 98 ? 34.035 -3.094 21.912 1.00 56.12 98 GLU A CA 1
ATOM 779 C C . GLU A 1 98 ? 35.187 -2.216 21.407 1.00 56.12 98 GLU A C 1
ATOM 781 O O . GLU A 1 98 ? 36.252 -2.139 22.024 1.00 56.12 98 GLU A O 1
ATOM 786 N N . GLU A 1 99 ? 34.994 -1.534 20.273 1.00 50.50 99 GLU A N 1
ATOM 787 C CA . GLU A 1 99 ? 35.779 -0.334 19.998 1.00 50.50 99 GLU A CA 1
ATOM 788 C C . GLU A 1 99 ? 35.364 0.732 21.010 1.00 50.50 99 GLU A C 1
ATOM 790 O O . GLU A 1 99 ? 34.405 1.492 20.867 1.00 50.50 99 GLU A O 1
ATOM 795 N N . SER A 1 100 ? 36.117 0.685 22.100 1.00 53.19 100 SER A N 1
ATOM 796 C CA . SER A 1 100 ? 36.223 1.682 23.138 1.00 53.19 100 SER A CA 1
ATOM 797 C C . SER A 1 100 ? 36.839 2.963 22.572 1.00 53.19 100 SER A C 1
ATOM 799 O O . SER A 1 100 ? 37.899 2.929 21.956 1.00 53.19 100 SER A O 1
ATOM 801 N N . GLU A 1 101 ? 36.176 4.071 22.905 1.00 51.56 101 GLU A N 1
ATOM 802 C CA . GLU A 1 101 ? 36.736 5.399 23.192 1.00 51.56 101 GLU A CA 1
ATOM 803 C C . GLU A 1 101 ? 37.419 6.199 22.065 1.00 51.56 101 GLU A C 1
ATOM 805 O O . GLU A 1 101 ? 38.534 5.904 21.638 1.00 51.56 101 GLU A O 1
ATOM 810 N N . LEU A 1 102 ? 36.814 7.355 21.737 1.00 41.81 102 LEU A N 1
ATOM 811 C CA . LEU A 1 102 ? 37.361 8.683 22.096 1.00 41.81 102 LEU A CA 1
ATOM 812 C C . LEU A 1 102 ? 36.352 9.823 21.881 1.00 41.81 102 LEU A C 1
ATOM 814 O O . LEU A 1 102 ? 35.782 9.926 20.773 1.00 41.81 102 LEU A O 1
#

Foldseek 3Di:
DDVVVVVVVVVVVVVVVVVVCVVCVPPDPPPPDDDDDPVRDDDDDDPPDDPPADPVRVVVVVVVVPDDDDDPCVVVVVVVVCVVVVVVVVPCPDPPPPPDDD

Secondary structure (DSSP, 8-state):
--HHHHHHHHHHHHHHHHHHHHHTTTS----------GGG----S-TTSPPSS-HHHHHHHHHHTT-PPPPTTHHHHHHHHHHHHHHHGGG-----------

Radius of gyration: 27.45 Å; chains: 1; bounding box: 56×52×58 Å

Organism: Phytophthora nicotianae (strain INRA-310) (NCBI:txid761204)

Sequence (102 aa):
MNPEKARKFSLVRQAVRNLDRVENEGMESMELKRIVDATERMQIGNCDATPAVTMEEAEENLLVEHQEIPGLDTPEYWQSVFDVLGEEASDWDGNFDEESEL

pLDDT: mean 72.19, std 13.11, range [41.81, 95.38]

=== Feature glossary ===
Feature key, reading from the visual/contextual features back to the raw sequence:

Rendered structure images. Structure images are PyMOL renders from six orthogonal camera directions. Cartoon representation draws helices as coils and strands as arrows; sticks shows the backbone as bonds; surface shows the solvent-excluded envelope. Rainbow coloring maps sequence position to hue (blue→red, N→C); chain coloring assigns a distinct color per polypeptide.

Contact-map, Ramachandran, and PAE plots. Three diagnostic plots accompany the record. The Cα contact map visualizes the tertiary structure as a 2D adjacency matrix (8 Å cutoff, sequence-local contacts suppressed). The Ramachandran plot shows the distribution of backbone (φ, ψ) torsions, with points in the α and β basins reflecting secondary structure content. The PAE plot shows AlphaFold's inter-residue confidence as a color matrix.

InterPro / GO / CATH / organism. The annotation block draws on four external resources. InterPro: which protein families and domains the sequence belongs to. GO: standardized terms for what the protein does, what process it participates in, and where in the cell it acts. CATH: which structural fold it has in the CATH hierarchy. Organism: the species of origin.

Nearest PDB structures. Structural nearest neighbors (via Foldseek easy-search vs the PDB). Reported per hit: target PDB id, E-value, and alignment TM-score. A TM-score above ~0.5 is the conventional threshold for 'same fold'.

Predicted aligned error. Predicted aligned error is AlphaFold's pairwise confidence. Unlike pLDDT (per-residue), PAE is per-residue-pair and captures whether two parts of the structure are correctly placed relative to each other. Units are ångströms of expected positional error.

Solvent-accessible surface area. SASA measures how much of the protein is reachable by solvent. It is computed by rolling a water-sized probe over the atomic surface and summing the exposed area (Å²). Per-residue SASA distinguishes core (buried, low SASA) from surface (exposed, high SASA) residues; total SASA is a whole-molecule size measure.

B-factor. Crystallographic B-factors measure how much each atom's electron density is smeared out, in Å². They rise in mobile loops and surface residues and fall in the buried interior. In AlphaFold models this column is repurposed to hold pLDDT instead.

pLDDT. For AlphaFold models, the B-factor field carries pLDDT — the model's own estimate of local accuracy on a 0–100 scale. Regions with pLDDT<50 should be treated as essentially unmodeled; they often correspond to intrinsically disordered segments.

Backbone torsions (φ/ψ). φ (phi) and ψ (psi) are the two rotatable backbone dihedrals per residue: φ is the C(i-1)–N–Cα–C torsion, ψ is the N–Cα–C–N(i+1) torsion, both in degrees on (−180°, 180°]. α-helical residues cluster near (−60°, −45°); β-strand residues near (−120°, +130°). A Ramachandran plot is simply a scatter of (φ, ψ) for every residue.

Radius of gyration, Cα contacts, bounding box. Radius of gyration (Rg) is the root-mean-square distance of Cα atoms from their centroid — a single number for overall size and compactness. A globular domain of N residues has Rg ≈ 2.2·N^0.38 Å; an extended or disordered chain has a much larger Rg. The Cα contact count is the number of residue pairs whose Cα atoms are within 8 Å and are more than four positions apart in sequence — a standard proxy for tertiary packing density. The bounding box is the smallest axis-aligned box enclosing all Cα atoms.

Secondary structure (3-state, P-SEA). Three-state secondary structure (P-SEA) collapses the eight DSSP classes into helix (a), strand (b), and coil (c). P-SEA assigns these from Cα geometry alone — distances and angles — without requiring backbone oxygens, so it works on any Cα trace.

Secondary structure (8-state, DSSP). Secondary structure is the local, repeating backbone conformation. DSSP classifies it into eight states by reading the hydrogen-bond network: three helix types (H, G, I), two β types (E, B), two non-regular types (T, S), and unstructured coil (-).

Foldseek 3Di. The Foldseek 3Di string encodes local tertiary geometry as a 20-letter alphabet — one character per residue — derived from the relative positions of nearby Cα atoms. Unlike the amino-acid sequence, 3Di is a direct function of the 3D structure, so two proteins with the same fold have similar 3Di strings even at low sequence identity.

mmCIF coordinates. Structure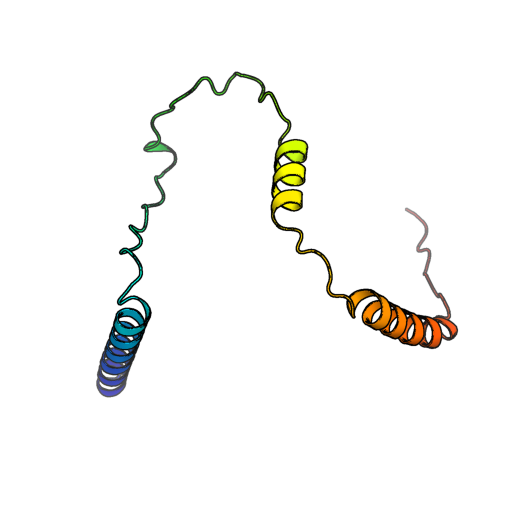 coordinates are given as an mmCIF _atom_site loop: one row per atom with element, residue name, chain id, sequence number, and x/y/z position in Å. Only the four main-chain atoms per residue are included here; side chains are omitted to keep the record compact.

Sequence. This is the polypeptide sequence — one letter per residue, N-terminus first. Length ranges from a few dozen residues for small domains to over a thousand for large multi-domain proteins.